Protein AF-K1YLW4-F1 (afdb_monomer_lite)

Sequence (53 aa):
MTVRVKDILNSLNTEAPFSLAEPWDNVGLLVGSPEQEVTAVLAGLDPTNPLLD

Radius of gyration: 12.51 Å; chains: 1; bounding box: 31×27×24 Å

Structure (mmCIF, N/CA/C/O backbone):
data_AF-K1YLW4-F1
#
_entry.id   AF-K1YLW4-F1
#
loop_
_atom_site.group_PDB
_atom_site.id
_atom_site.type_symbol
_atom_site.label_atom_id
_atom_site.label_alt_id
_atom_site.label_comp_id
_atom_site.label_asym_id
_atom_site.label_entity_id
_atom_site.label_seq_id
_atom_site.pdbx_PDB_ins_code
_atom_site.Cartn_x
_atom_site.Cartn_y
_atom_site.Cartn_z
_atom_site.occupancy
_atom_site.B_iso_or_equiv
_atom_site.auth_seq_id
_atom_site.auth_comp_id
_atom_site.auth_asym_id
_atom_site.auth_atom_i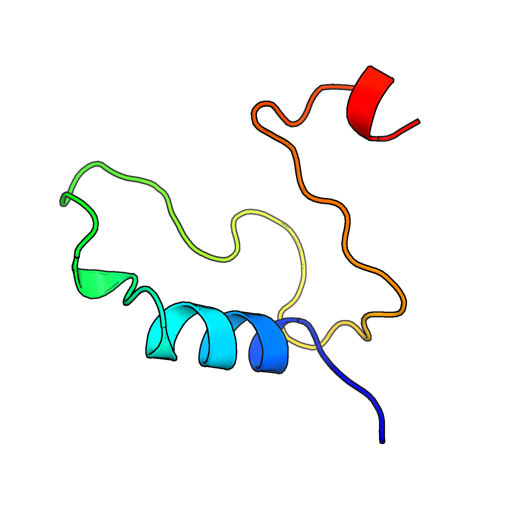d
_atom_site.pdbx_PDB_model_num
ATOM 1 N N . MET A 1 1 ? -18.121 1.289 9.577 1.00 79.38 1 MET A N 1
ATOM 2 C CA . MET A 1 1 ? -17.213 0.172 9.244 1.00 79.38 1 MET A CA 1
ATOM 3 C C . MET A 1 1 ? -15.799 0.690 9.408 1.00 79.38 1 MET A C 1
ATOM 5 O O . MET A 1 1 ? -15.553 1.801 8.960 1.00 79.38 1 MET A O 1
ATOM 9 N N . THR A 1 2 ? -14.927 -0.051 10.088 1.00 93.62 2 THR A N 1
ATOM 10 C CA . THR A 1 2 ? -13.513 0.321 10.252 1.00 93.62 2 THR A CA 1
ATOM 11 C C . THR A 1 2 ? -12.727 -0.218 9.065 1.00 93.62 2 THR A C 1
ATOM 13 O O . THR A 1 2 ? -12.801 -1.416 8.801 1.00 93.62 2 THR A O 1
ATOM 16 N N . VAL A 1 3 ? -12.003 0.651 8.361 1.00 97.94 3 VAL A N 1
ATOM 17 C CA . VAL A 1 3 ? -11.091 0.264 7.275 1.00 97.94 3 VAL A CA 1
ATOM 18 C C . VAL A 1 3 ? -9.703 0.047 7.866 1.00 97.94 3 VAL A C 1
ATOM 20 O O . VAL A 1 3 ? -9.227 0.872 8.648 1.00 97.94 3 VAL A O 1
ATOM 23 N N . ARG A 1 4 ? -9.050 -1.058 7.507 1.00 98.62 4 ARG A N 1
ATOM 24 C CA . ARG A 1 4 ? -7.669 -1.360 7.900 1.00 98.62 4 ARG A CA 1
ATOM 25 C C . ARG A 1 4 ? -6.733 -1.304 6.700 1.00 98.62 4 ARG A C 1
ATOM 27 O O . ARG A 1 4 ? -7.163 -1.437 5.556 1.00 98.62 4 ARG A O 1
ATOM 34 N N . VAL A 1 5 ? -5.433 -1.170 6.962 1.00 98.62 5 VAL A N 1
ATOM 35 C CA . VAL A 1 5 ? -4.386 -1.142 5.922 1.00 98.62 5 VAL A CA 1
ATOM 36 C C . VAL A 1 5 ? -4.512 -2.326 4.955 1.00 98.62 5 VAL A C 1
ATOM 38 O O . VAL A 1 5 ? -4.443 -2.137 3.743 1.00 98.62 5 VAL A O 1
ATOM 41 N N . LYS A 1 6 ? -4.780 -3.538 5.457 1.00 98.50 6 LYS A N 1
ATOM 42 C CA . LYS A 1 6 ? -4.977 -4.726 4.609 1.00 98.50 6 LYS A CA 1
ATOM 43 C C . LYS A 1 6 ? -6.133 -4.604 3.614 1.00 98.50 6 LYS A C 1
ATOM 45 O O . LYS A 1 6 ? -6.039 -5.145 2.519 1.00 98.50 6 LYS A O 1
ATOM 50 N N . ASP A 1 7 ? -7.202 -3.894 3.967 1.00 98.44 7 ASP A N 1
ATOM 51 C CA . ASP A 1 7 ? -8.368 -3.737 3.095 1.00 98.44 7 ASP A CA 1
ATOM 52 C C . ASP A 1 7 ? -8.015 -2.841 1.895 1.00 98.44 7 ASP A C 1
ATOM 54 O O . ASP A 1 7 ? -8.408 -3.115 0.758 1.00 98.44 7 ASP A O 1
ATOM 58 N N . ILE A 1 8 ? -7.187 -1.817 2.136 1.00 98.00 8 ILE A N 1
ATOM 59 C CA . ILE A 1 8 ? -6.626 -0.953 1.090 1.00 98.00 8 ILE A CA 1
ATOM 60 C C . ILE A 1 8 ? -5.658 -1.744 0.209 1.00 98.00 8 ILE A C 1
ATOM 62 O O . ILE A 1 8 ? -5.772 -1.681 -1.010 1.00 98.00 8 ILE A O 1
ATOM 66 N N . LEU A 1 9 ? -4.752 -2.532 0.798 1.00 98.31 9 LEU A N 1
ATOM 67 C CA . LEU A 1 9 ? -3.811 -3.366 0.037 1.00 98.31 9 LEU A CA 1
ATOM 68 C C . LEU A 1 9 ? -4.531 -4.379 -0.859 1.00 98.31 9 LEU A C 1
ATOM 70 O O . LEU A 1 9 ? -4.132 -4.564 -2.003 1.00 98.31 9 LEU A O 1
ATOM 74 N N . ASN A 1 10 ? -5.607 -5.000 -0.372 1.00 98.38 10 ASN A N 1
ATOM 75 C CA . ASN A 1 10 ? -6.413 -5.927 -1.167 1.00 98.38 10 ASN A CA 1
ATOM 76 C C . ASN A 1 10 ? -7.087 -5.222 -2.351 1.00 98.38 10 ASN A C 1
ATOM 78 O O . ASN A 1 10 ? -7.116 -5.762 -3.458 1.00 98.38 10 ASN A O 1
ATOM 82 N N . SER A 1 11 ? -7.595 -4.008 -2.128 1.00 98.00 11 SER A N 1
ATOM 83 C CA . SER A 1 11 ? -8.193 -3.187 -3.185 1.00 98.00 11 SER A CA 1
ATOM 84 C C . SER A 1 11 ? -7.140 -2.772 -4.220 1.00 98.00 11 SER A C 1
ATOM 86 O O . SER A 1 11 ? -7.349 -2.960 -5.414 1.00 98.00 11 SER A O 1
ATOM 88 N N . LEU A 1 12 ? -5.967 -2.309 -3.770 1.00 97.75 12 LEU A N 1
ATOM 89 C CA . LEU A 1 12 ? -4.835 -1.986 -4.643 1.00 97.75 12 LEU A CA 1
ATOM 90 C C . LEU A 1 12 ? -4.388 -3.197 -5.459 1.00 97.75 12 LEU A C 1
ATOM 92 O O . LEU A 1 12 ? -4.247 -3.076 -6.663 1.00 97.75 12 LEU A O 1
ATOM 96 N N . ASN A 1 13 ? -4.241 -4.372 -4.847 1.00 98.19 13 ASN A N 1
ATOM 97 C CA . ASN A 1 13 ? -3.840 -5.590 -5.550 1.00 98.19 13 ASN A CA 1
ATOM 98 C C . ASN A 1 13 ? -4.907 -6.106 -6.537 1.00 98.19 13 ASN A C 1
ATOM 100 O O . ASN A 1 13 ? -4.597 -6.909 -7.411 1.00 98.19 13 ASN A O 1
ATOM 104 N N . THR A 1 14 ? -6.162 -5.673 -6.398 1.00 98.38 14 THR A N 1
ATOM 105 C CA . THR A 1 14 ? -7.228 -5.993 -7.360 1.00 98.38 14 THR A CA 1
ATOM 106 C C . THR A 1 14 ? -7.109 -5.125 -8.612 1.00 98.38 14 THR A C 1
ATOM 108 O O . THR A 1 14 ? -7.169 -5.647 -9.722 1.00 98.38 14 THR A O 1
ATOM 111 N N . GLU A 1 15 ? -6.894 -3.819 -8.440 1.00 98.06 15 GLU A N 1
ATOM 112 C CA . GLU A 1 15 ? -6.799 -2.854 -9.548 1.00 98.06 15 GLU A CA 1
ATOM 113 C C . GLU A 1 15 ? -5.401 -2.815 -10.195 1.00 98.06 15 GLU A C 1
ATOM 115 O O . GLU A 1 15 ? -5.259 -2.639 -11.403 1.00 98.06 15 GLU A O 1
ATOM 120 N N . ALA A 1 16 ? -4.358 -3.002 -9.390 1.00 97.31 16 ALA A N 1
ATOM 121 C CA . ALA A 1 16 ? -2.948 -3.000 -9.759 1.00 97.31 16 ALA A CA 1
ATOM 122 C C . ALA A 1 16 ? -2.226 -4.165 -9.048 1.00 97.31 16 ALA A C 1
ATOM 124 O O . ALA A 1 16 ? -1.613 -3.971 -7.993 1.00 97.31 16 ALA A O 1
ATOM 125 N N . PRO A 1 17 ? -2.310 -5.394 -9.595 1.00 98.00 17 PRO A N 1
ATOM 126 C CA . PRO A 1 17 ? -1.756 -6.575 -8.946 1.00 98.00 17 PRO A CA 1
ATOM 127 C C . PRO A 1 17 ? -0.258 -6.452 -8.670 1.00 98.00 17 PRO A C 1
ATOM 129 O O . PRO A 1 17 ? 0.540 -6.242 -9.584 1.00 98.00 17 PRO A O 1
ATOM 132 N N . PHE A 1 18 ? 0.141 -6.681 -7.419 1.00 97.50 18 PHE A N 1
ATOM 133 C CA . PHE A 1 18 ? 1.544 -6.649 -6.997 1.00 97.50 18 PHE A CA 1
ATOM 134 C C . PHE A 1 18 ? 2.383 -7.725 -7.695 1.00 97.50 18 PHE A C 1
ATOM 136 O O . PHE A 1 18 ? 3.593 -7.583 -7.813 1.00 97.50 18 PHE A O 1
ATOM 143 N N . SER A 1 19 ? 1.747 -8.780 -8.215 1.00 97.50 19 SER A N 1
ATOM 144 C CA . SER A 1 19 ? 2.406 -9.820 -9.012 1.00 97.50 19 SER A CA 1
ATOM 145 C C . SER A 1 19 ? 2.924 -9.339 -10.369 1.00 97.50 19 SER A C 1
ATOM 147 O O . SER A 1 19 ? 3.642 -10.084 -11.025 1.00 97.50 19 SER A O 1
ATOM 149 N N . LEU A 1 20 ? 2.512 -8.152 -10.828 1.00 98.31 20 LEU A N 1
ATOM 150 C CA . LEU A 1 20 ? 3.031 -7.542 -12.055 1.00 98.31 20 LEU A CA 1
ATOM 151 C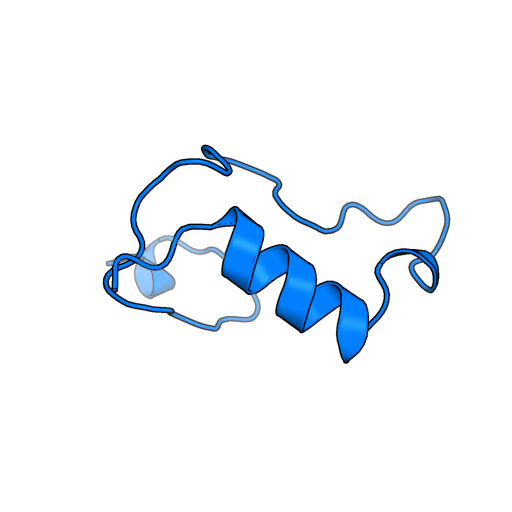 C . LEU A 1 20 ? 4.342 -6.782 -11.822 1.00 98.31 20 LEU A C 1
ATOM 153 O O . LEU A 1 20 ? 4.972 -6.377 -12.795 1.00 98.31 20 LEU A O 1
ATOM 157 N N . ALA A 1 21 ? 4.735 -6.568 -10.563 1.00 98.38 21 ALA A N 1
ATOM 158 C CA . ALA A 1 21 ? 6.005 -5.943 -10.239 1.00 98.38 21 ALA A CA 1
ATOM 159 C C . ALA A 1 21 ? 7.177 -6.842 -10.662 1.00 98.38 21 ALA A C 1
ATOM 161 O O . ALA A 1 21 ? 7.087 -8.074 -10.639 1.00 98.38 21 ALA A O 1
ATOM 162 N N . GLU A 1 22 ? 8.287 -6.218 -11.044 1.00 98.31 22 GLU A N 1
ATOM 163 C CA . GLU A 1 22 ? 9.505 -6.943 -11.393 1.00 98.31 22 GLU A CA 1
ATOM 164 C C . GLU A 1 22 ? 10.071 -7.689 -10.170 1.00 98.31 22 GLU A C 1
ATOM 166 O O . GLU A 1 22 ? 9.912 -7.226 -9.040 1.00 98.31 22 GLU A O 1
ATOM 171 N N . PRO A 1 23 ? 10.811 -8.801 -10.346 1.00 97.31 23 PR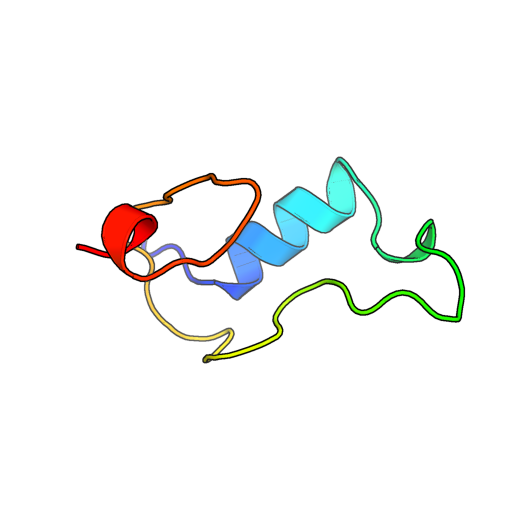O A N 1
ATOM 172 C CA . PRO A 1 23 ? 11.324 -9.594 -9.221 1.00 97.31 23 PRO A CA 1
ATOM 173 C C . PRO A 1 23 ? 12.268 -8.844 -8.270 1.00 97.31 23 PRO A C 1
ATOM 175 O O . PRO A 1 23 ? 12.538 -9.321 -7.170 1.00 97.31 23 PRO A O 1
ATOM 178 N N . TRP A 1 24 ? 12.827 -7.720 -8.722 1.00 97.56 24 TRP A N 1
ATOM 179 C CA . TRP A 1 24 ? 13.724 -6.862 -7.948 1.00 97.56 24 TRP A CA 1
ATOM 180 C C . TRP A 1 24 ? 13.009 -5.683 -7.279 1.00 97.56 24 TRP A C 1
ATOM 182 O O . TRP A 1 24 ? 13.643 -4.957 -6.513 1.00 97.56 24 TRP A O 1
ATOM 192 N N . ASP A 1 25 ? 11.726 -5.473 -7.569 1.00 97.94 25 ASP A N 1
ATOM 193 C CA . ASP A 1 25 ? 10.950 -4.375 -7.008 1.00 97.94 25 ASP A CA 1
ATOM 194 C C . ASP A 1 25 ? 10.535 -4.671 -5.555 1.00 97.94 25 ASP A C 1
ATOM 196 O O . ASP A 1 25 ? 10.377 -5.826 -5.151 1.00 97.94 25 ASP A O 1
ATOM 200 N N . ASN A 1 26 ? 10.357 -3.623 -4.752 1.00 97.56 26 ASN A N 1
ATOM 201 C CA . ASN A 1 26 ? 9.977 -3.730 -3.345 1.00 97.56 26 ASN A CA 1
ATOM 202 C C . ASN A 1 26 ? 8.659 -2.988 -3.108 1.00 97.56 26 ASN A C 1
ATOM 204 O O . ASN A 1 26 ? 8.645 -1.798 -2.792 1.00 97.56 26 ASN A O 1
ATOM 208 N N . VAL A 1 27 ? 7.549 -3.706 -3.289 1.00 97.25 27 VAL A N 1
ATOM 209 C CA . VAL A 1 27 ? 6.186 -3.154 -3.317 1.00 97.25 27 VAL A CA 1
ATOM 210 C C . VAL A 1 27 ? 5.296 -3.719 -2.208 1.00 97.25 27 VAL A C 1
ATOM 212 O O . VAL A 1 27 ? 5.624 -4.699 -1.542 1.00 97.25 27 VAL A O 1
ATOM 215 N N . GLY A 1 28 ? 4.122 -3.111 -2.027 1.00 96.69 28 GLY A N 1
ATOM 216 C CA . GLY A 1 28 ? 3.159 -3.487 -0.994 1.00 96.69 28 GLY A CA 1
ATOM 217 C C . GLY A 1 28 ? 3.373 -2.698 0.299 1.00 96.69 28 GLY A C 1
ATOM 218 O O . GLY A 1 28 ? 3.664 -1.503 0.271 1.00 96.69 28 GLY A O 1
ATOM 219 N N . LEU A 1 29 ? 3.189 -3.347 1.450 1.00 97.88 29 LEU A N 1
ATOM 220 C CA . LEU A 1 29 ? 3.381 -2.708 2.754 1.00 97.88 29 LEU A CA 1
ATOM 221 C C . LEU A 1 29 ? 4.843 -2.802 3.196 1.00 97.88 29 LEU A C 1
ATOM 223 O O . LEU A 1 29 ? 5.269 -3.842 3.690 1.00 97.88 29 LEU A O 1
ATOM 227 N N . LEU A 1 30 ? 5.587 -1.703 3.061 1.00 97.81 30 LEU A N 1
ATOM 228 C CA . LEU A 1 30 ? 7.007 -1.663 3.432 1.00 97.81 30 LEU A CA 1
ATOM 229 C C . LEU A 1 30 ? 7.239 -1.428 4.929 1.00 97.81 30 LEU A C 1
ATOM 231 O O . LEU A 1 30 ? 8.168 -1.983 5.510 1.00 97.81 30 LEU A O 1
ATOM 235 N N . VAL A 1 31 ? 6.401 -0.605 5.562 1.00 97.12 31 VAL A N 1
ATOM 236 C CA . VAL A 1 31 ? 6.505 -0.253 6.984 1.00 97.12 31 VAL A CA 1
ATOM 237 C C . VAL A 1 31 ? 5.106 -0.146 7.581 1.00 97.12 31 VAL A C 1
ATOM 239 O O . VAL A 1 31 ? 4.214 0.442 6.976 1.00 97.12 31 VAL A O 1
ATOM 242 N N . GLY A 1 32 ? 4.922 -0.684 8.788 1.00 97.38 32 GLY A N 1
ATOM 243 C CA . GLY A 1 32 ? 3.677 -0.570 9.552 1.00 97.38 32 GLY A CA 1
ATOM 244 C C . GLY A 1 32 ? 2.968 -1.906 9.763 1.00 97.38 32 GLY A C 1
ATOM 245 O O . GLY A 1 32 ? 3.594 -2.965 9.748 1.00 97.38 32 GLY A O 1
ATOM 246 N N . SER A 1 33 ? 1.655 -1.850 10.010 1.00 98.31 33 SER A N 1
ATOM 247 C CA . SER A 1 33 ? 0.836 -3.020 10.347 1.00 98.31 33 SER A CA 1
ATOM 248 C C . SER A 1 33 ? -0.394 -3.141 9.439 1.00 98.31 33 SER A C 1
ATOM 250 O O . SER A 1 33 ? -1.155 -2.177 9.332 1.00 98.31 33 SER A O 1
ATOM 252 N N . PRO A 1 34 ? -0.671 -4.328 8.861 1.00 98.31 34 PRO A N 1
ATOM 253 C CA . PRO A 1 34 ? -1.890 -4.578 8.087 1.00 98.31 34 PRO A CA 1
ATOM 254 C C . PRO A 1 34 ? -3.190 -4.405 8.888 1.00 98.31 34 PRO A C 1
ATOM 256 O O . PRO A 1 34 ? -4.246 -4.167 8.303 1.00 98.31 34 PRO A O 1
ATOM 259 N N . GLU A 1 35 ? -3.131 -4.538 10.217 1.00 98.44 35 GLU A N 1
ATOM 260 C CA . GLU A 1 35 ? -4.300 -4.452 11.102 1.00 98.44 35 GLU A CA 1
ATOM 261 C C . GLU A 1 35 ? -4.578 -3.032 11.614 1.00 98.44 35 GLU A C 1
ATOM 263 O O . GLU A 1 35 ? -5.577 -2.817 12.302 1.00 98.44 35 GLU A O 1
ATOM 268 N N . GLN A 1 36 ? -3.713 -2.067 11.287 1.00 98.50 36 GLN A N 1
ATOM 269 C CA . GLN A 1 36 ? -3.884 -0.680 11.701 1.00 98.50 36 GLN A CA 1
ATOM 270 C C . GLN A 1 36 ? -5.125 -0.066 11.042 1.00 98.50 36 GLN A C 1
ATOM 272 O O . GLN A 1 36 ? -5.331 -0.206 9.834 1.00 98.50 36 GLN A O 1
ATOM 277 N N . GLU A 1 37 ? -5.945 0.612 11.846 1.00 98.56 37 GLU A N 1
ATOM 278 C CA . GLU A 1 37 ? -7.083 1.401 11.372 1.00 98.56 37 GLU A CA 1
ATOM 279 C C . GLU A 1 37 ? -6.599 2.611 10.565 1.00 98.56 37 GLU A C 1
ATOM 281 O O . GLU A 1 37 ? -5.670 3.313 10.970 1.00 98.56 37 GLU A O 1
ATOM 286 N N . VAL A 1 38 ? -7.232 2.842 9.416 1.00 98.12 38 VAL A N 1
ATOM 287 C CA . VAL A 1 38 ? -6.895 3.933 8.500 1.00 98.12 38 VAL A CA 1
ATOM 288 C C . VAL A 1 38 ? -7.963 5.013 8.573 1.00 98.12 38 VAL A C 1
ATOM 290 O O . VAL A 1 38 ? -9.143 4.749 8.357 1.00 98.12 38 VAL A O 1
ATOM 293 N N . THR A 1 39 ? -7.534 6.245 8.837 1.00 97.62 39 THR A N 1
ATOM 294 C CA . THR A 1 39 ? -8.408 7.427 8.894 1.00 97.62 39 THR A CA 1
ATOM 295 C C . THR A 1 39 ? -8.257 8.341 7.677 1.00 97.62 39 THR A C 1
ATOM 297 O O . THR A 1 39 ? -9.190 9.068 7.346 1.00 97.62 39 THR A O 1
ATOM 300 N N . ALA A 1 40 ? -7.110 8.294 6.995 1.00 96.75 40 ALA A N 1
ATOM 301 C CA . ALA A 1 40 ? -6.809 9.073 5.798 1.00 96.75 40 ALA A CA 1
ATOM 302 C C . ALA A 1 40 ? -5.739 8.374 4.941 1.00 96.75 40 ALA A C 1
ATOM 304 O O . ALA A 1 40 ? -4.987 7.535 5.439 1.00 96.75 40 ALA A O 1
ATOM 305 N N . VAL A 1 41 ? -5.663 8.743 3.658 1.00 96.75 41 VAL A N 1
ATOM 306 C CA . VAL A 1 41 ? -4.626 8.294 2.717 1.00 96.75 41 VAL A CA 1
ATOM 307 C C . VAL A 1 41 ? -3.940 9.520 2.128 1.00 96.75 41 VAL A C 1
ATOM 309 O O . VAL A 1 41 ? -4.608 10.429 1.639 1.00 96.75 41 VAL A O 1
ATOM 312 N N . LEU A 1 42 ? -2.610 9.518 2.150 1.00 97.31 42 LEU A N 1
ATOM 313 C CA . LEU A 1 42 ? -1.765 10.488 1.467 1.00 97.31 42 LEU A CA 1
ATOM 314 C C . LEU A 1 42 ? -1.018 9.766 0.344 1.00 97.31 42 LEU A C 1
ATOM 316 O O . LEU A 1 42 ? -0.407 8.726 0.582 1.00 97.31 42 LEU A O 1
ATOM 320 N N . ALA A 1 43 ? -1.06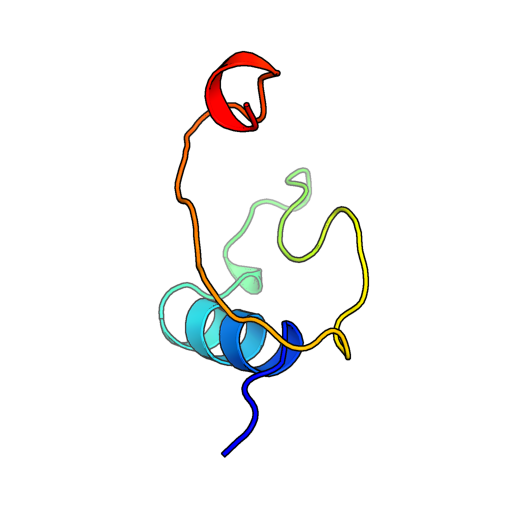8 10.312 -0.869 1.00 96.44 43 ALA A N 1
ATOM 321 C CA . ALA A 1 43 ? -0.333 9.789 -2.015 1.00 96.44 43 ALA A CA 1
ATOM 322 C C . ALA A 1 43 ? 0.818 10.737 -2.371 1.00 96.44 43 ALA A C 1
ATOM 324 O O . ALA A 1 43 ? 0.607 11.941 -2.512 1.00 96.44 43 ALA A O 1
ATOM 325 N N . GLY A 1 44 ? 2.020 10.192 -2.549 1.00 96.00 44 GLY A N 1
ATOM 326 C CA . GLY A 1 44 ? 3.199 10.936 -2.983 1.00 96.00 44 GLY A CA 1
ATOM 327 C C . GLY A 1 44 ? 4.209 10.022 -3.669 1.00 96.00 44 GLY A C 1
ATOM 328 O O . GLY A 1 44 ? 4.134 8.803 -3.530 1.00 96.00 44 GLY A O 1
ATOM 329 N N . LEU A 1 45 ? 5.117 10.621 -4.441 1.00 97.50 45 LEU A N 1
ATOM 330 C CA . LEU A 1 45 ? 6.152 9.893 -5.179 1.00 97.50 45 LEU A CA 1
ATOM 331 C C . LEU A 1 45 ? 7.292 9.450 -4.253 1.00 97.50 45 LEU A C 1
ATOM 333 O O . LEU A 1 45 ? 7.619 8.270 -4.203 1.00 97.50 45 LEU A O 1
ATOM 337 N N . ASP A 1 46 ? 7.850 10.397 -3.497 1.00 97.00 46 ASP A N 1
ATOM 338 C CA . ASP A 1 46 ? 8.975 10.170 -2.592 1.00 97.00 46 ASP A CA 1
ATOM 339 C C . ASP A 1 46 ? 8.549 10.399 -1.130 1.00 97.00 46 ASP A C 1
ATOM 341 O O . ASP A 1 46 ? 8.038 11.481 -0.813 1.00 97.00 46 ASP A O 1
ATOM 345 N N . PRO A 1 47 ? 8.789 9.442 -0.209 1.00 94.19 47 PRO A N 1
ATOM 346 C CA . PRO A 1 47 ? 8.432 9.556 1.207 1.00 94.19 47 PRO A CA 1
ATOM 347 C C . PRO A 1 47 ? 9.422 10.460 1.966 1.00 94.19 47 PRO A C 1
ATOM 349 O O . PRO A 1 47 ? 10.166 10.019 2.839 1.00 94.19 47 PRO A O 1
ATOM 352 N N . THR A 1 48 ? 9.469 11.736 1.591 1.00 97.62 48 THR A N 1
ATOM 353 C CA . THR A 1 48 ? 10.331 12.755 2.209 1.00 97.62 48 THR A CA 1
ATOM 354 C C . THR A 1 48 ? 9.664 13.380 3.435 1.00 97.62 48 THR A C 1
ATOM 356 O O . THR A 1 48 ? 8.440 13.422 3.511 1.00 97.62 48 THR A O 1
ATOM 359 N N . ASN A 1 49 ? 10.442 13.925 4.378 1.00 97.25 49 ASN A N 1
ATOM 360 C CA . ASN A 1 49 ? 9.870 14.605 5.552 1.00 97.25 49 ASN A CA 1
ATOM 361 C C . ASN A 1 49 ? 8.871 15.718 5.173 1.00 97.25 49 ASN A C 1
ATOM 363 O O . ASN A 1 49 ? 7.776 15.698 5.716 1.00 97.25 49 ASN A O 1
ATOM 367 N N . PRO A 1 50 ? 9.138 16.589 4.171 1.00 96.94 50 PRO A N 1
ATOM 368 C CA . PRO A 1 50 ? 8.157 17.590 3.744 1.00 96.94 50 PRO A CA 1
ATOM 369 C C . PRO A 1 50 ? 6.834 17.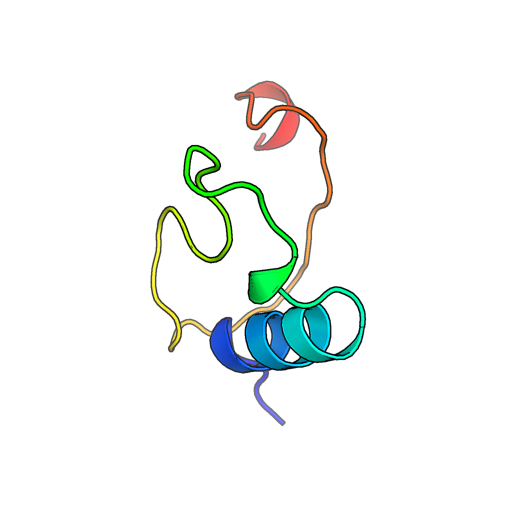029 3.206 1.00 96.94 50 PRO A C 1
ATOM 371 O O . PRO A 1 50 ? 5.870 17.777 3.116 1.00 96.94 50 PRO A O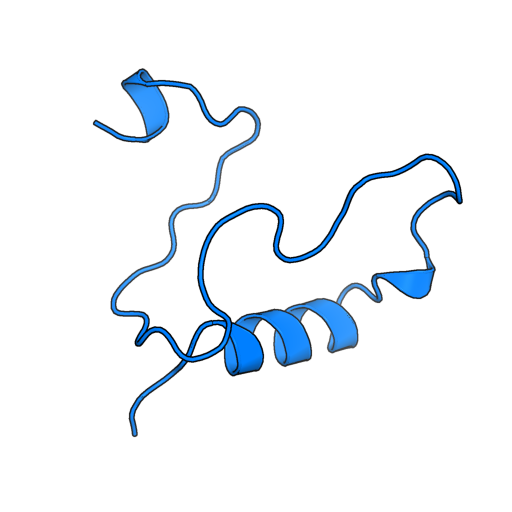 1
ATOM 374 N N . LEU A 1 51 ? 6.788 15.761 2.781 1.00 95.25 51 LEU A N 1
ATOM 375 C CA . LEU A 1 51 ? 5.531 15.105 2.412 1.00 95.25 51 LEU A CA 1
ATOM 376 C C . LEU A 1 51 ? 4.757 14.648 3.657 1.00 95.25 51 LEU A C 1
ATOM 378 O O . LEU A 1 51 ? 3.534 14.600 3.622 1.00 95.25 51 LEU A O 1
ATOM 382 N N . LEU A 1 52 ? 5.464 14.256 4.717 1.00 92.19 52 LEU A N 1
ATOM 383 C CA . LEU A 1 52 ? 4.881 13.677 5.929 1.00 92.19 52 LEU A CA 1
ATOM 384 C C . LEU A 1 52 ? 4.456 14.728 6.968 1.00 92.19 52 LEU A C 1
ATOM 386 O O . LEU A 1 52 ? 3.603 14.411 7.800 1.00 92.19 52 LEU A O 1
ATOM 390 N N . ASP A 1 53 ? 5.065 15.916 6.929 1.00 92.38 53 ASP A N 1
ATOM 391 C CA . ASP A 1 53 ? 4.815 17.057 7.826 1.00 92.38 53 ASP A CA 1
ATOM 392 C C . ASP A 1 53 ? 3.540 17.843 7.455 1.00 92.38 53 ASP A C 1
ATOM 394 O O . ASP A 1 53 ? 2.795 18.228 8.390 1.00 92.38 53 ASP A O 1
#

Foldseek 3Di:
DWDFQLNVQVVCCVVPNPVPDDPPDDDDCPDDDRGDTDDDDQDDDDPDPVSVD

Secondary structure (DSSP, 8-state):
---BHHHHHHHHHHHS-GGGS-TT---S--SS-TT-B-S-----SS--HHHH-

pLDDT: mean 97.01, std 2.82, range [79.38, 98.62]